Protein AF-F0GJA0-F1 (afdb_monomer_lite)

Secondary structure (DSSP, 8-state):
---------PPPP---------SSHHHHHHHHHHHHHHHHHTT-TTHHHHHHHHHHHHHHHHHHHHTTT-HHHHHHHHT-

pLDDT: mean 82.0, std 16.83, range [48.03, 97.31]

Radius of gyration: 23.46 Å; chains: 1; bounding box: 71×36×44 Å

Foldseek 3Di:
DDDDDDDPDDDPDDPPDDDDDPCPDVVVVVVVVVQLVVCVVVVPPCSPVVVVVVVVVVLLVVLCVVVVNPNVSSCVVVVD

Sequence (80 aa):
QPAVDAAPAGLPAAVAAPNGAPAGYPLWESGLRTEVARLLRENSADVMDELARRFEAAVIREALDFTRGRKVEAAERLGI

Structure (mmCIF, N/CA/C/O backbone):
data_AF-F0GJA0-F1
#
_entry.id   AF-F0GJA0-F1
#
loop_
_atom_site.group_PDB
_atom_site.id
_atom_site.type_symbol
_atom_site.label_atom_id
_atom_site.label_alt_id
_atom_site.label_comp_id
_atom_site.label_asym_id
_atom_site.label_entity_id
_atom_site.label_seq_id
_atom_site.pdbx_PDB_ins_code
_atom_site.Cartn_x
_atom_site.Cartn_y
_atom_site.Cartn_z
_atom_site.occupancy
_atom_site.B_iso_or_equiv
_atom_site.auth_seq_id
_atom_site.auth_comp_id
_atom_site.auth_asym_id
_atom_site.auth_atom_id
_atom_site.pdbx_PDB_model_num
ATOM 1 N N . GLN A 1 1 ? 58.935 -5.743 -33.261 1.00 53.12 1 GLN A N 1
ATOM 2 C CA . GLN A 1 1 ? 57.676 -5.107 -32.800 1.00 53.12 1 GLN A CA 1
ATOM 3 C C . GLN A 1 1 ? 57.971 -4.362 -31.496 1.00 53.12 1 GLN A C 1
ATOM 5 O O . GLN A 1 1 ? 58.905 -4.817 -30.842 1.00 53.12 1 GLN A O 1
ATOM 10 N N . PRO A 1 2 ? 57.267 -3.277 -31.103 1.00 54.38 2 PRO A N 1
ATOM 11 C CA . PRO A 1 2 ? 55.890 -2.940 -31.489 1.00 54.38 2 PRO A CA 1
ATOM 12 C C . PRO A 1 2 ? 55.624 -1.451 -31.821 1.00 54.38 2 PRO A C 1
ATOM 14 O O . PRO A 1 2 ? 56.235 -0.544 -31.271 1.00 54.38 2 PRO A O 1
ATOM 17 N N . ALA A 1 3 ? 54.624 -1.208 -32.662 1.00 48.03 3 ALA A N 1
ATOM 18 C CA . ALA A 1 3 ? 53.786 -0.018 -32.568 1.00 48.03 3 ALA A CA 1
ATOM 19 C C . ALA A 1 3 ? 52.353 -0.548 -32.593 1.00 48.03 3 ALA A C 1
ATOM 21 O O . ALA A 1 3 ? 51.920 -1.125 -33.589 1.00 48.03 3 ALA A O 1
ATOM 22 N N . VAL A 1 4 ? 51.692 -0.499 -3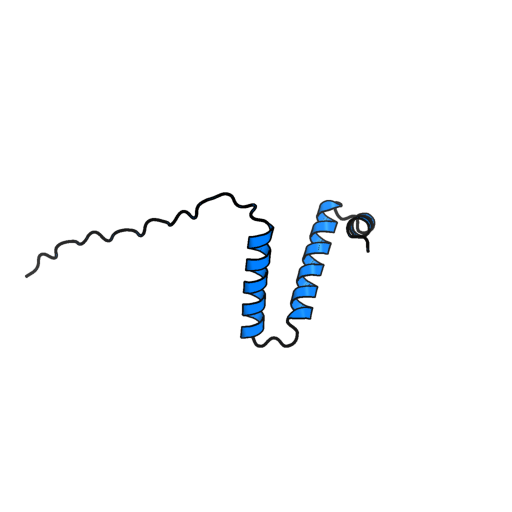1.439 1.00 56.78 4 VAL A N 1
ATOM 23 C CA . VAL A 1 4 ? 50.291 -0.886 -31.297 1.00 56.78 4 VAL A CA 1
ATOM 24 C C . VAL A 1 4 ? 49.445 0.286 -31.775 1.00 56.78 4 VAL A C 1
ATOM 26 O O . VAL A 1 4 ? 49.501 1.375 -31.210 1.00 56.78 4 VAL A O 1
ATOM 29 N N . ASP A 1 5 ? 48.732 0.057 -32.871 1.00 50.75 5 ASP A N 1
ATOM 30 C CA . ASP A 1 5 ? 47.747 0.973 -33.428 1.00 50.75 5 ASP A CA 1
ATOM 31 C C . ASP A 1 5 ? 46.567 1.093 -32.450 1.00 50.75 5 ASP A C 1
ATOM 33 O O . ASP A 1 5 ? 46.043 0.093 -31.947 1.00 50.75 5 ASP A O 1
ATOM 37 N N . ALA A 1 6 ? 46.219 2.330 -32.102 1.00 56.72 6 ALA A N 1
ATOM 38 C CA . ALA A 1 6 ? 45.216 2.653 -31.102 1.00 56.72 6 ALA A CA 1
ATOM 39 C C . ALA A 1 6 ? 43.809 2.559 -31.709 1.00 56.72 6 ALA A C 1
ATOM 41 O O . ALA A 1 6 ? 43.406 3.397 -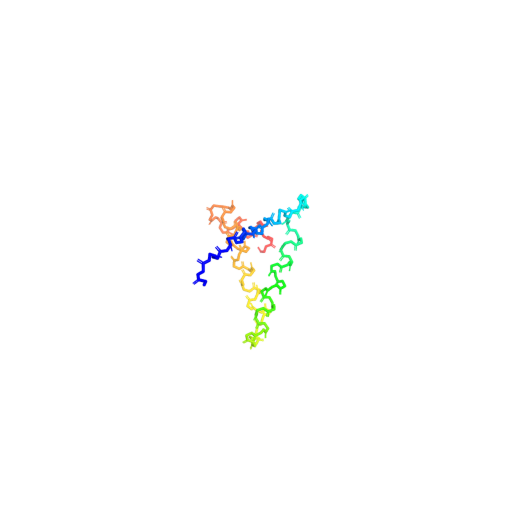32.513 1.00 56.72 6 ALA A O 1
ATOM 42 N N . ALA A 1 7 ? 43.033 1.566 -31.276 1.00 61.47 7 ALA A N 1
ATOM 43 C CA . ALA A 1 7 ? 41.617 1.470 -31.606 1.00 61.47 7 ALA A CA 1
ATOM 44 C C . ALA A 1 7 ? 40.810 2.567 -30.879 1.00 61.47 7 ALA A C 1
ATOM 46 O O . ALA A 1 7 ? 40.923 2.687 -29.654 1.00 61.47 7 ALA A O 1
ATOM 47 N N . PRO A 1 8 ? 39.942 3.336 -31.564 1.00 55.53 8 PRO A N 1
ATOM 48 C CA . PRO A 1 8 ? 38.979 4.182 -30.880 1.00 55.53 8 PRO A CA 1
ATOM 49 C C . PRO A 1 8 ? 37.855 3.300 -30.324 1.00 55.53 8 PRO A C 1
ATOM 51 O O . PRO A 1 8 ? 37.031 2.759 -31.061 1.00 55.53 8 PRO A O 1
ATOM 54 N N . ALA A 1 9 ? 37.828 3.147 -29.001 1.00 57.25 9 ALA A N 1
ATOM 55 C CA . ALA A 1 9 ? 36.693 2.577 -28.293 1.00 57.25 9 ALA A CA 1
ATOM 56 C C . ALA A 1 9 ? 35.481 3.506 -28.475 1.00 57.25 9 ALA A C 1
ATOM 58 O O . ALA A 1 9 ? 35.412 4.588 -27.891 1.00 57.25 9 ALA A O 1
ATOM 59 N N . GLY A 1 10 ? 34.542 3.091 -29.326 1.00 53.34 10 GLY A N 1
ATOM 60 C CA . GLY A 1 10 ? 33.247 3.738 -29.474 1.00 53.34 10 GLY A CA 1
ATOM 61 C C . GLY A 1 10 ? 32.480 3.686 -28.156 1.00 53.34 10 GLY A C 1
ATOM 62 O O . GLY A 1 10 ? 32.211 2.611 -27.621 1.00 53.34 10 GLY A O 1
ATOM 63 N N . LEU A 1 11 ? 32.132 4.856 -27.628 1.00 64.44 11 LEU A N 1
ATOM 64 C CA . LEU A 1 11 ? 31.187 4.984 -26.524 1.00 64.44 11 LEU A CA 1
ATOM 65 C C . LEU A 1 11 ? 29.810 4.489 -27.001 1.00 64.44 11 LEU A C 1
ATOM 67 O O . LEU A 1 11 ? 29.375 4.902 -28.081 1.00 64.44 11 LEU A O 1
ATOM 71 N N . PRO A 1 12 ? 29.093 3.645 -26.238 1.00 56.66 12 PRO A N 1
ATOM 72 C CA . PRO A 1 12 ? 27.721 3.317 -26.581 1.00 56.66 12 PRO A CA 1
ATOM 73 C C . PRO A 1 12 ? 26.874 4.585 -26.446 1.00 56.66 12 PRO A C 1
ATOM 75 O O . PRO A 1 12 ? 26.797 5.193 -25.377 1.00 56.66 12 PRO A O 1
ATOM 78 N N . ALA A 1 13 ? 26.256 4.991 -27.555 1.00 59.38 13 ALA A N 1
ATOM 79 C CA . ALA A 1 13 ? 25.259 6.045 -27.577 1.00 59.38 13 ALA A CA 1
ATOM 80 C C . ALA A 1 13 ? 24.163 5.708 -26.557 1.00 59.38 13 ALA A C 1
ATOM 82 O O . ALA A 1 13 ? 23.543 4.645 -26.625 1.00 59.38 13 ALA A O 1
ATOM 83 N N . ALA A 1 14 ? 23.953 6.609 -25.597 1.00 60.50 14 ALA A N 1
ATOM 84 C CA . ALA A 1 14 ? 22.849 6.521 -24.659 1.00 60.50 14 ALA A CA 1
ATOM 85 C C . ALA A 1 14 ? 21.546 6.423 -25.459 1.00 60.50 14 ALA A C 1
ATOM 87 O O . ALA A 1 14 ? 21.186 7.341 -26.199 1.00 60.50 14 ALA A O 1
ATOM 88 N N . VAL A 1 15 ? 20.861 5.287 -25.334 1.00 59.88 15 VAL A N 1
ATOM 89 C CA . VAL A 1 15 ? 19.546 5.081 -25.931 1.00 59.88 15 VAL A CA 1
ATOM 90 C C . VAL A 1 15 ? 18.577 5.975 -25.166 1.00 59.88 15 VAL A C 1
ATOM 92 O O . VAL A 1 15 ? 18.069 5.610 -24.108 1.00 59.88 15 VAL A O 1
ATOM 95 N N . ALA A 1 16 ? 18.370 7.187 -25.672 1.00 60.59 16 ALA A N 1
ATOM 96 C CA . ALA A 1 16 ? 17.288 8.049 -25.237 1.00 60.59 16 ALA A CA 1
ATOM 97 C C . ALA A 1 16 ? 15.971 7.355 -25.608 1.00 60.59 16 ALA A C 1
ATOM 99 O O . ALA A 1 16 ? 15.589 7.306 -26.778 1.00 60.59 16 ALA A O 1
ATOM 100 N N . ALA A 1 17 ? 15.307 6.756 -24.619 1.00 62.69 17 ALA A N 1
ATOM 101 C CA . ALA A 1 17 ? 13.974 6.202 -24.803 1.00 62.69 17 ALA A CA 1
ATOM 102 C C . ALA A 1 17 ? 13.008 7.343 -25.179 1.00 62.69 17 ALA A C 1
ATOM 104 O O . ALA A 1 17 ? 12.976 8.360 -24.476 1.00 62.69 17 ALA A O 1
ATOM 105 N N . PRO A 1 18 ? 12.237 7.221 -26.274 1.00 64.81 18 PRO A N 1
ATOM 106 C CA . PRO A 1 18 ? 11.366 8.291 -26.712 1.00 64.81 18 PRO A CA 1
ATOM 107 C C . PRO A 1 18 ? 10.037 8.271 -25.948 1.00 64.81 18 PRO A C 1
ATOM 109 O O . PRO A 1 18 ? 9.447 7.222 -25.709 1.00 64.81 18 PRO A O 1
ATOM 112 N N . ASN A 1 19 ? 9.542 9.483 -25.704 1.00 54.72 19 ASN A N 1
ATOM 113 C CA . ASN A 1 19 ? 8.131 9.867 -25.670 1.00 54.72 19 ASN A CA 1
ATOM 114 C C . ASN A 1 19 ? 7.256 9.361 -24.511 1.00 54.72 19 ASN A C 1
ATOM 116 O O . ASN A 1 19 ? 6.722 8.259 -24.524 1.00 54.72 19 ASN A O 1
ATOM 120 N N . GLY A 1 20 ? 6.947 10.281 -23.592 1.00 59.06 20 GLY A N 1
ATOM 121 C CA . GLY A 1 20 ? 5.659 10.996 -23.628 1.00 59.06 20 GLY A CA 1
ATOM 122 C C . GLY A 1 20 ? 4.350 10.201 -23.515 1.00 59.06 20 GLY A C 1
ATOM 123 O O . GLY A 1 20 ? 3.293 10.785 -23.729 1.00 59.06 20 GLY A O 1
ATOM 124 N N . ALA A 1 21 ? 4.373 8.911 -23.187 1.00 57.97 21 ALA A N 1
ATOM 125 C CA . ALA A 1 21 ? 3.183 8.212 -22.711 1.00 57.97 21 ALA A CA 1
ATOM 126 C C . ALA A 1 21 ? 2.846 8.713 -21.294 1.00 57.97 21 ALA A C 1
ATOM 128 O O . ALA A 1 21 ? 3.776 9.018 -20.541 1.00 57.97 21 ALA A O 1
ATOM 129 N N . PRO A 1 22 ? 1.560 8.798 -20.890 1.00 57.31 22 PRO A N 1
ATOM 130 C CA . PRO A 1 22 ? 1.213 9.083 -19.504 1.00 57.31 22 PRO A CA 1
ATOM 131 C C . PRO A 1 22 ? 1.885 8.031 -18.624 1.00 57.31 22 PRO A C 1
ATOM 133 O O . PRO A 1 22 ? 1.492 6.866 -18.575 1.00 57.31 22 PRO A O 1
ATOM 136 N N . ALA A 1 23 ? 2.944 8.467 -17.953 1.00 58.56 23 ALA A N 1
ATOM 137 C CA . ALA A 1 23 ? 3.895 7.644 -17.231 1.00 58.56 23 ALA A CA 1
ATOM 138 C C . ALA A 1 23 ? 3.322 7.054 -15.924 1.00 58.56 23 ALA A C 1
ATOM 140 O O . ALA A 1 23 ? 4.067 6.656 -15.039 1.00 58.56 23 ALA A O 1
ATOM 141 N N . GLY A 1 24 ? 1.998 7.040 -15.762 1.00 61.16 24 GLY A N 1
ATOM 142 C CA . GLY A 1 24 ? 1.346 6.651 -14.516 1.00 61.16 24 GLY A CA 1
ATOM 143 C C . GLY A 1 24 ? 1.064 5.156 -14.457 1.00 61.16 24 GLY A C 1
ATOM 144 O O . GLY A 1 24 ? 1.644 4.432 -13.655 1.00 61.16 24 GLY A O 1
ATOM 145 N N . TYR A 1 25 ? 0.178 4.680 -15.331 1.00 59.91 25 TYR A N 1
ATOM 146 C CA . TYR A 1 25 ? -0.373 3.326 -15.224 1.00 59.91 25 TYR A CA 1
ATOM 147 C C . TYR A 1 25 ? 0.580 2.218 -15.710 1.00 59.91 25 TYR A C 1
ATOM 149 O O . TYR A 1 25 ? 0.820 1.270 -14.960 1.00 59.91 25 TYR A O 1
ATOM 157 N N . PRO A 1 26 ? 1.210 2.337 -16.901 1.00 72.75 26 PRO A N 1
ATOM 158 C CA . PRO A 1 26 ? 2.112 1.296 -17.403 1.00 72.75 26 PRO A CA 1
ATOM 159 C C . PRO A 1 26 ? 3.356 1.112 -16.521 1.00 72.75 26 PRO A C 1
ATOM 161 O O . PRO A 1 26 ? 3.877 0.004 -16.394 1.00 72.75 26 PRO A O 1
ATOM 164 N N . LEU A 1 27 ? 3.825 2.198 -15.898 1.00 84.25 27 LEU A N 1
ATOM 165 C CA . LEU A 1 27 ? 4.991 2.198 -15.013 1.00 84.25 27 LEU A CA 1
ATOM 166 C C . LEU A 1 27 ? 4.667 1.630 -13.631 1.00 84.25 27 LEU A C 1
ATOM 168 O O . LEU A 1 27 ? 5.464 0.847 -13.115 1.00 84.25 27 LEU A O 1
ATOM 172 N N . TRP A 1 28 ? 3.496 1.949 -13.068 1.00 87.00 28 TRP A N 1
ATOM 173 C CA . TRP A 1 28 ? 3.048 1.353 -11.809 1.00 87.00 28 TRP A CA 1
ATOM 174 C C . TRP A 1 28 ? 2.923 -0.168 -11.921 1.00 87.00 28 TRP A C 1
ATOM 176 O O . TRP A 1 28 ? 3.538 -0.896 -11.140 1.00 87.00 28 TRP A O 1
ATOM 186 N N . GLU A 1 29 ? 2.214 -0.664 -12.939 1.00 89.69 29 GLU A N 1
ATOM 187 C CA . GLU A 1 29 ? 2.070 -2.107 -13.129 1.00 89.69 29 GLU A CA 1
ATOM 188 C C . GLU A 1 29 ? 3.416 -2.798 -13.388 1.00 89.69 29 GLU A C 1
ATOM 190 O O . GLU A 1 29 ? 3.654 -3.906 -12.908 1.00 89.69 29 GLU A O 1
ATOM 195 N N . SER A 1 30 ? 4.319 -2.160 -14.142 1.00 90.75 30 SER A N 1
ATOM 196 C CA . SER A 1 30 ? 5.655 -2.709 -14.392 1.00 90.75 30 SER A CA 1
ATOM 197 C C . SER A 1 30 ? 6.490 -2.799 -13.111 1.00 90.75 30 SER A C 1
ATOM 199 O O . SER A 1 30 ? 7.182 -3.800 -12.894 1.00 90.75 30 SER A O 1
ATOM 201 N N . GLY A 1 31 ? 6.412 -1.783 -12.248 1.00 91.25 31 GLY A N 1
ATOM 202 C CA . GLY A 1 31 ? 7.049 -1.793 -10.932 1.00 91.25 31 GLY A CA 1
ATOM 203 C C . GLY A 1 31 ? 6.489 -2.902 -10.043 1.00 91.25 31 GLY A C 1
ATOM 204 O O . GLY A 1 31 ? 7.254 -3.689 -9.487 1.00 91.25 31 GLY A O 1
ATOM 205 N N . LEU A 1 32 ? 5.161 -3.041 -9.999 1.00 93.12 32 LEU A N 1
ATOM 206 C CA . LEU A 1 32 ? 4.491 -4.093 -9.235 1.00 93.12 32 LEU A CA 1
ATOM 207 C C . LEU A 1 32 ? 4.895 -5.494 -9.713 1.00 93.12 32 LEU A C 1
ATOM 209 O O . LEU A 1 32 ? 5.264 -6.335 -8.898 1.00 93.12 32 LEU A O 1
ATOM 213 N N . ARG A 1 33 ? 4.900 -5.745 -11.031 1.00 94.38 33 ARG A N 1
ATOM 214 C CA . ARG A 1 33 ? 5.335 -7.035 -11.598 1.00 94.38 33 ARG A CA 1
ATOM 215 C C . ARG A 1 33 ? 6.781 -7.370 -11.233 1.00 94.38 33 ARG A C 1
ATOM 217 O O . ARG A 1 33 ? 7.083 -8.524 -10.938 1.00 94.38 33 ARG A O 1
ATOM 224 N N . THR A 1 34 ? 7.662 -6.371 -11.230 1.00 94.38 34 THR A N 1
ATOM 225 C CA . THR A 1 34 ? 9.068 -6.544 -10.832 1.00 94.38 34 THR A CA 1
ATOM 226 C C . THR A 1 34 ? 9.179 -6.957 -9.364 1.00 94.38 34 THR A C 1
ATOM 228 O O . THR A 1 34 ? 9.927 -7.881 -9.038 1.00 94.38 34 THR A O 1
ATOM 231 N N . GLU A 1 35 ? 8.397 -6.324 -8.491 1.00 93.56 35 GLU A N 1
ATOM 232 C CA . GLU A 1 35 ? 8.396 -6.618 -7.058 1.00 93.56 35 GLU A CA 1
ATOM 233 C C . GLU A 1 35 ? 7.800 -7.999 -6.749 1.00 93.56 35 GLU A C 1
ATOM 235 O O . GLU A 1 35 ? 8.385 -8.771 -5.989 1.00 93.56 35 GLU A O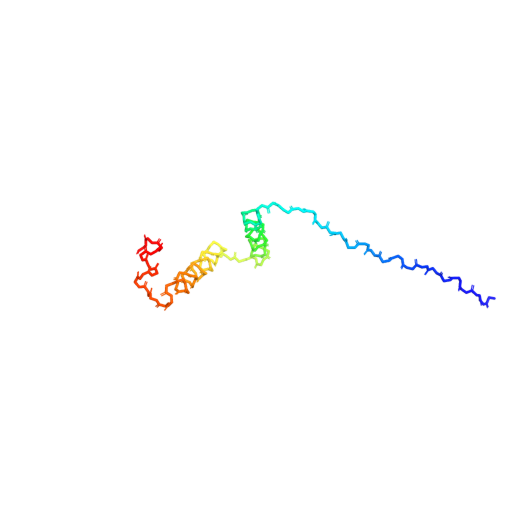 1
ATOM 240 N N . VAL A 1 36 ? 6.703 -8.368 -7.415 1.00 95.25 36 VAL A N 1
ATOM 241 C CA . VAL A 1 36 ? 6.123 -9.719 -7.342 1.00 95.25 36 VAL A CA 1
ATOM 242 C C . VAL A 1 36 ? 7.152 -10.768 -7.773 1.00 95.25 36 VAL A C 1
ATOM 244 O O . VAL A 1 36 ? 7.376 -11.747 -7.066 1.00 95.25 36 VAL A O 1
ATOM 247 N N . ALA A 1 37 ? 7.841 -10.552 -8.898 1.00 95.31 37 ALA A N 1
ATOM 248 C CA . ALA A 1 37 ? 8.871 -11.471 -9.381 1.00 95.31 37 ALA A CA 1
ATOM 249 C C . ALA A 1 37 ? 10.068 -11.587 -8.420 1.00 95.31 37 ALA A C 1
ATOM 251 O O . ALA A 1 37 ? 10.728 -12.627 -8.370 1.00 95.31 37 ALA A O 1
ATOM 252 N N . ARG A 1 38 ? 10.388 -10.533 -7.662 1.00 94.75 38 ARG A N 1
ATOM 253 C CA . ARG A 1 38 ? 11.406 -10.574 -6.604 1.00 94.75 38 ARG A CA 1
ATOM 254 C C . ARG A 1 38 ? 10.942 -11.445 -5.432 1.00 94.75 38 ARG A C 1
ATOM 256 O O . ARG A 1 38 ? 11.646 -12.387 -5.083 1.00 94.75 38 ARG A O 1
ATOM 263 N N . LEU A 1 39 ? 9.747 -11.191 -4.899 1.00 94.06 39 LEU A N 1
ATOM 264 C CA . LEU A 1 39 ? 9.192 -11.923 -3.752 1.00 94.06 39 LEU A CA 1
ATOM 265 C C . LEU A 1 39 ? 8.980 -13.416 -4.044 1.00 94.06 39 LEU A C 1
ATOM 267 O O . LEU A 1 39 ? 9.272 -14.259 -3.196 1.00 94.06 39 LEU A O 1
ATOM 271 N N . LEU A 1 40 ? 8.541 -13.753 -5.261 1.00 94.44 40 LEU A N 1
ATOM 272 C CA . LEU A 1 40 ? 8.407 -15.144 -5.701 1.00 94.44 40 LEU A CA 1
ATOM 273 C C . L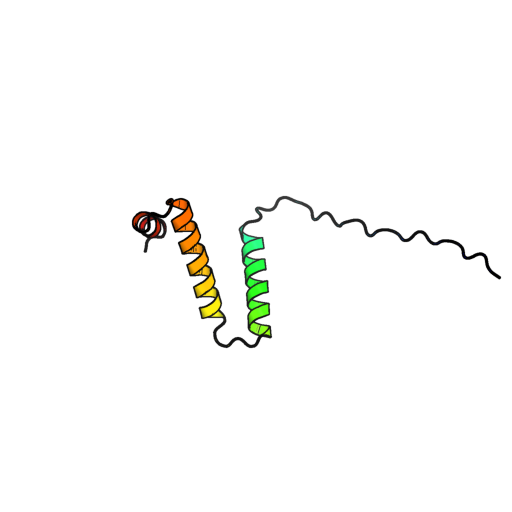EU A 1 40 ? 9.764 -15.857 -5.787 1.00 94.44 40 LEU A C 1
ATOM 275 O O . LEU A 1 40 ? 9.878 -17.005 -5.368 1.00 94.44 40 LEU A O 1
ATOM 279 N N . ARG A 1 41 ? 10.811 -15.184 -6.290 1.00 95.00 41 ARG A N 1
ATOM 280 C CA . ARG A 1 41 ? 12.175 -15.749 -6.333 1.00 95.00 41 ARG A CA 1
ATOM 281 C C . ARG A 1 41 ? 12.771 -15.962 -4.945 1.00 95.00 41 ARG A C 1
ATOM 283 O O . ARG A 1 41 ? 13.557 -16.883 -4.763 1.00 95.00 41 ARG A O 1
ATOM 290 N N . GLU A 1 42 ? 12.387 -15.133 -3.981 1.00 94.44 42 GLU A N 1
ATOM 291 C CA . GLU A 1 42 ? 12.774 -15.266 -2.571 1.00 94.44 42 GLU A CA 1
ATOM 292 C C . GLU A 1 42 ? 11.980 -16.355 -1.830 1.00 94.44 42 GLU A C 1
ATOM 294 O O . GLU A 1 42 ? 12.217 -16.579 -0.646 1.00 94.44 42 GLU A O 1
ATOM 299 N N . ASN A 1 43 ? 11.066 -17.051 -2.520 1.00 88.94 43 ASN A N 1
ATOM 300 C CA . ASN A 1 43 ? 10.190 -18.078 -1.958 1.00 88.94 43 ASN A CA 1
ATOM 301 C C . ASN A 1 43 ? 9.408 -17.572 -0.731 1.00 88.94 43 ASN A C 1
ATOM 303 O O . ASN A 1 43 ? 9.219 -18.293 0.252 1.00 88.94 43 ASN A O 1
ATOM 307 N N . SER A 1 44 ? 8.980 -16.306 -0.781 1.00 84.94 44 SER A N 1
ATOM 308 C CA . SER A 1 44 ? 8.147 -15.707 0.258 1.00 84.94 44 SER A CA 1
ATOM 309 C C . SER A 1 44 ? 6.781 -16.399 0.285 1.00 84.94 44 SER A C 1
ATOM 311 O O . SER A 1 44 ? 6.137 -16.538 -0.753 1.00 84.94 44 SER A O 1
ATOM 313 N N . ALA A 1 45 ? 6.348 -16.850 1.465 1.00 82.00 45 ALA A N 1
ATOM 314 C CA . ALA A 1 45 ? 5.089 -17.579 1.625 1.00 82.00 45 ALA A CA 1
ATOM 315 C C . ALA A 1 45 ? 3.853 -16.673 1.471 1.00 82.00 45 ALA A C 1
ATOM 317 O O . ALA A 1 45 ? 2.836 -17.109 0.938 1.00 82.00 45 ALA A O 1
ATOM 318 N N . ASP A 1 46 ? 3.973 -15.396 1.849 1.00 91.25 46 ASP A N 1
ATOM 319 C CA . ASP A 1 46 ? 2.840 -14.476 2.005 1.00 91.25 46 ASP A CA 1
ATOM 320 C C . ASP A 1 46 ? 2.981 -13.241 1.098 1.00 91.25 46 ASP A C 1
ATOM 322 O O . ASP A 1 46 ? 2.821 -12.097 1.527 1.00 91.25 46 ASP A O 1
ATOM 326 N N . VAL A 1 47 ? 3.317 -13.460 -0.181 1.00 92.38 47 VAL A N 1
ATOM 327 C CA . VAL A 1 47 ? 3.556 -12.389 -1.177 1.00 92.38 47 VAL A CA 1
ATOM 328 C C . VAL A 1 47 ? 2.403 -11.384 -1.231 1.00 92.38 47 VAL A C 1
ATOM 330 O O . VAL A 1 47 ? 2.633 -10.176 -1.298 1.00 92.38 47 VAL A O 1
ATOM 333 N N . MET A 1 48 ? 1.165 -11.883 -1.202 1.00 93.88 48 MET A N 1
ATOM 334 C CA . MET A 1 48 ? -0.037 -11.053 -1.279 1.00 93.88 48 MET A CA 1
ATOM 335 C C . MET A 1 48 ? -0.196 -10.168 -0.045 1.00 93.88 48 MET A C 1
ATOM 337 O O . MET A 1 48 ? -0.398 -8.965 -0.195 1.00 93.88 48 MET A O 1
ATOM 341 N N . ASP A 1 49 ? -0.037 -10.730 1.153 1.00 93.75 49 ASP A N 1
ATOM 342 C CA . ASP A 1 49 ? -0.154 -9.972 2.401 1.00 93.75 49 ASP A CA 1
ATOM 343 C C . ASP A 1 49 ? 0.963 -8.936 2.527 1.00 93.75 49 ASP A C 1
ATOM 345 O O . ASP A 1 49 ? 0.736 -7.813 2.974 1.00 93.75 49 ASP A O 1
ATOM 349 N N . GLU A 1 50 ? 2.179 -9.280 2.102 1.00 92.00 50 GLU A N 1
ATOM 350 C CA . GLU A 1 50 ? 3.310 -8.358 2.121 1.00 92.00 50 GLU A CA 1
ATOM 351 C C . GLU A 1 50 ? 3.096 -7.166 1.180 1.00 92.00 50 GLU A C 1
ATOM 353 O O . GLU A 1 50 ? 3.359 -6.019 1.551 1.00 92.00 50 GLU A O 1
ATOM 358 N N . LEU A 1 51 ? 2.577 -7.411 -0.025 1.00 94.19 51 LEU A N 1
ATOM 359 C CA . LEU A 1 51 ? 2.240 -6.344 -0.965 1.00 94.19 51 LEU A CA 1
ATOM 360 C C . LEU A 1 51 ? 1.053 -5.506 -0.482 1.00 94.19 51 LEU A C 1
ATOM 362 O O . LEU A 1 51 ? 1.118 -4.281 -0.587 1.00 94.19 51 LEU A O 1
ATOM 366 N N . ALA A 1 52 ? 0.017 -6.132 0.083 1.00 93.81 52 ALA A N 1
ATOM 367 C CA . ALA A 1 52 ? -1.133 -5.435 0.651 1.00 93.81 52 ALA A CA 1
ATOM 368 C C . ALA A 1 52 ? -0.703 -4.497 1.787 1.00 93.81 52 ALA A C 1
ATOM 370 O O . ALA A 1 52 ? -0.994 -3.304 1.732 1.00 93.81 52 ALA A O 1
ATOM 371 N N . ARG A 1 53 ? 0.109 -4.983 2.739 1.00 94.31 53 ARG A N 1
ATOM 372 C CA . ARG A 1 53 ? 0.653 -4.161 3.836 1.00 94.31 53 ARG A CA 1
ATOM 373 C C . ARG A 1 53 ? 1.432 -2.949 3.329 1.00 94.31 53 ARG A C 1
ATOM 375 O O . ARG A 1 53 ? 1.290 -1.848 3.859 1.00 94.31 53 ARG A O 1
ATOM 382 N N . ARG A 1 54 ? 2.271 -3.131 2.305 1.00 92.38 54 ARG A N 1
ATOM 383 C CA . ARG A 1 54 ? 3.069 -2.036 1.724 1.00 92.38 54 ARG A CA 1
ATOM 384 C C . ARG A 1 54 ? 2.205 -1.025 0.985 1.00 92.38 54 ARG A C 1
ATOM 386 O O . ARG A 1 54 ? 2.431 0.175 1.123 1.00 92.38 54 ARG A O 1
ATOM 393 N N . PHE A 1 55 ? 1.232 -1.506 0.219 1.00 94.62 55 PHE A N 1
ATOM 394 C CA . PHE A 1 55 ? 0.264 -0.662 -0.466 1.00 94.62 55 PHE A CA 1
ATOM 395 C C . PHE A 1 55 ? -0.547 0.167 0.536 1.00 94.62 55 PHE A C 1
ATOM 397 O O . PHE A 1 55 ? -0.577 1.390 0.424 1.00 94.62 55 PHE A O 1
ATOM 404 N N . GLU A 1 56 ? -1.122 -0.469 1.558 1.00 96.06 56 GLU A N 1
ATOM 405 C CA . GLU A 1 56 ? -1.885 0.200 2.616 1.00 96.06 56 GLU A CA 1
ATOM 406 C C . GLU A 1 56 ? -1.050 1.263 3.331 1.00 96.06 56 GLU A C 1
ATOM 408 O O . GLU A 1 56 ? -1.490 2.403 3.486 1.00 96.06 56 GLU A O 1
ATOM 413 N N . ALA A 1 57 ? 0.186 0.928 3.712 1.00 95.44 57 ALA A N 1
ATOM 414 C CA . ALA A 1 57 ? 1.090 1.871 4.359 1.00 95.44 57 ALA A CA 1
ATOM 415 C C . ALA A 1 57 ? 1.384 3.097 3.477 1.00 95.44 57 ALA A C 1
ATOM 417 O O . ALA A 1 57 ? 1.431 4.217 3.990 1.00 95.44 57 ALA A O 1
ATOM 418 N N . ALA A 1 58 ? 1.570 2.901 2.167 1.00 94.44 58 ALA A N 1
ATOM 419 C CA . ALA A 1 58 ? 1.789 3.990 1.220 1.00 94.44 58 ALA A CA 1
ATOM 420 C C . ALA A 1 58 ? 0.538 4.869 1.062 1.00 94.44 58 ALA A C 1
ATOM 422 O O . ALA A 1 58 ? 0.642 6.091 1.144 1.00 94.44 58 ALA A O 1
ATOM 423 N N . VAL A 1 59 ? -0.643 4.260 0.912 1.00 96.06 59 VAL A N 1
ATOM 424 C CA . VAL A 1 59 ? -1.924 4.970 0.765 1.00 96.06 59 VAL A CA 1
ATOM 425 C C . VAL A 1 59 ? -2.245 5.805 2.001 1.00 96.06 59 VAL A C 1
ATOM 427 O O . VAL A 1 59 ? -2.568 6.985 1.883 1.00 96.06 59 VAL A O 1
ATOM 430 N N . ILE A 1 60 ? -2.120 5.222 3.196 1.00 95.00 60 ILE A N 1
ATOM 431 C CA . ILE A 1 60 ? -2.385 5.930 4.453 1.00 95.00 60 ILE A CA 1
ATOM 432 C C . ILE A 1 60 ? -1.398 7.084 4.632 1.00 95.00 60 ILE A C 1
ATOM 434 O O . ILE A 1 60 ? -1.798 8.169 5.051 1.00 95.00 60 ILE A O 1
ATOM 438 N N . ARG A 1 61 ? -0.115 6.872 4.316 1.00 96.50 61 ARG A N 1
ATOM 439 C CA . ARG A 1 61 ? 0.903 7.921 4.428 1.00 96.50 61 ARG A CA 1
ATOM 440 C C . ARG A 1 61 ? 0.590 9.099 3.509 1.00 96.50 61 ARG A C 1
ATOM 442 O O . ARG A 1 61 ? 0.538 10.223 3.992 1.00 96.50 61 ARG A O 1
ATOM 449 N N . GLU A 1 62 ? 0.299 8.833 2.240 1.00 97.19 62 GLU A N 1
ATOM 450 C CA . GLU A 1 62 ? -0.041 9.882 1.275 1.00 97.19 62 GLU A CA 1
ATOM 451 C C . GLU A 1 62 ? -1.323 10.627 1.678 1.00 97.19 62 GLU A C 1
ATOM 453 O O . GLU A 1 62 ? -1.390 11.853 1.610 1.00 97.19 62 GLU A O 1
ATOM 458 N N . ALA A 1 63 ? -2.334 9.906 2.176 1.00 96.69 63 ALA A N 1
ATOM 459 C CA . ALA A 1 63 ? -3.566 10.519 2.664 1.00 96.69 63 ALA A CA 1
ATOM 460 C C . ALA A 1 63 ? -3.314 11.439 3.867 1.00 96.69 63 ALA A C 1
ATOM 462 O O . ALA A 1 63 ? -3.874 12.533 3.939 1.00 96.69 63 ALA A O 1
ATOM 463 N N . LEU A 1 64 ? -2.453 11.030 4.801 1.00 97.31 64 LEU A N 1
ATOM 464 C CA . LEU A 1 64 ? -2.059 11.872 5.928 1.00 97.31 64 LEU A CA 1
ATOM 465 C C . LEU A 1 64 ? -1.274 13.100 5.467 1.00 97.31 64 LEU A C 1
ATOM 467 O O . LEU A 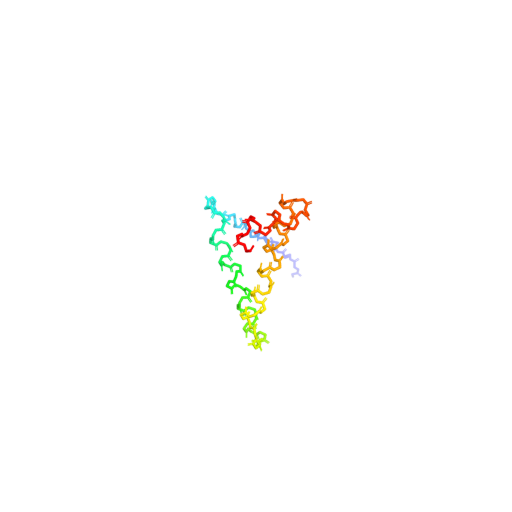1 64 ? -1.538 14.195 5.960 1.00 97.31 64 LEU A O 1
ATOM 471 N N . ASP A 1 65 ? -0.350 12.949 4.524 1.00 96.94 65 ASP A N 1
ATOM 472 C CA . ASP A 1 65 ? 0.425 14.069 3.989 1.00 96.94 65 ASP A CA 1
ATOM 473 C C . ASP A 1 65 ? -0.494 15.082 3.288 1.00 96.94 65 ASP A C 1
ATOM 475 O O . ASP A 1 65 ? -0.428 16.287 3.560 1.00 96.94 65 ASP A O 1
ATOM 479 N N . PHE A 1 66 ? -1.454 14.595 2.496 1.00 96.12 66 PHE A N 1
ATOM 480 C CA . PHE A 1 66 ? -2.463 15.419 1.833 1.00 96.12 66 PHE A CA 1
ATOM 481 C C . PHE A 1 66 ? -3.324 16.213 2.829 1.00 96.12 66 PHE A C 1
ATOM 483 O O . PHE A 1 66 ? -3.606 17.399 2.623 1.00 96.12 66 PHE A O 1
ATOM 490 N N . THR A 1 67 ? -3.711 15.601 3.952 1.00 96.50 67 THR A N 1
ATOM 491 C CA . THR A 1 67 ? -4.518 16.263 4.990 1.00 96.50 67 THR A CA 1
ATOM 492 C C . THR A 1 67 ? -3.688 16.977 6.051 1.00 96.50 67 THR A C 1
ATOM 494 O O . THR A 1 67 ? -4.241 17.487 7.029 1.00 96.50 67 THR A O 1
ATOM 497 N N . ARG A 1 68 ? -2.365 17.083 5.872 1.00 95.12 68 ARG A N 1
ATOM 498 C CA . ARG A 1 68 ? -1.437 17.693 6.842 1.00 95.12 68 ARG A CA 1
ATOM 499 C C . ARG A 1 68 ? -1.531 17.043 8.232 1.00 95.12 68 ARG A C 1
ATOM 501 O O . ARG A 1 68 ? -1.572 17.733 9.250 1.00 95.12 68 ARG A O 1
ATOM 508 N N . GLY A 1 69 ? -1.628 15.717 8.268 1.00 91.81 69 GLY A N 1
ATOM 509 C CA . GLY A 1 69 ? -1.666 14.891 9.476 1.00 91.81 69 GLY A CA 1
ATOM 510 C C . GLY A 1 69 ? -3.048 14.733 10.116 1.00 91.81 69 GLY A C 1
ATOM 511 O O . GLY A 1 69 ? -3.162 14.117 11.180 1.00 91.81 69 GLY A O 1
ATOM 512 N N . ARG A 1 70 ? -4.119 15.257 9.504 1.00 96.44 70 ARG A N 1
ATOM 513 C CA . ARG A 1 70 ? -5.485 15.109 10.029 1.00 96.44 70 ARG A CA 1
ATOM 514 C C . ARG A 1 70 ? -6.040 13.731 9.678 1.00 96.44 70 ARG A C 1
ATOM 516 O O . ARG A 1 70 ? -6.525 13.505 8.574 1.00 96.44 70 ARG A O 1
ATOM 523 N N . LYS A 1 71 ? -5.996 12.817 10.651 1.00 92.94 71 LYS A N 1
ATOM 524 C CA . LYS A 1 71 ? -6.427 11.416 10.494 1.00 92.94 71 LYS A CA 1
ATOM 525 C C . LYS A 1 71 ? -7.889 11.264 10.063 1.00 92.94 71 LYS A C 1
ATOM 527 O O . LYS A 1 71 ? -8.166 10.438 9.208 1.00 92.94 71 LYS A O 1
ATOM 532 N N . VAL A 1 72 ? -8.797 12.061 10.634 1.00 94.62 72 VAL A N 1
ATOM 533 C CA . VAL A 1 72 ? -10.235 11.995 10.307 1.00 94.62 72 VAL A CA 1
ATOM 534 C C . VAL A 1 72 ? -10.466 12.369 8.849 1.00 94.62 72 VAL A C 1
ATOM 536 O O . VAL A 1 72 ? -11.046 11.593 8.105 1.00 94.62 72 VAL A O 1
ATOM 539 N N . GLU A 1 73 ? -9.907 13.496 8.407 1.00 94.75 73 GLU A N 1
ATOM 540 C CA . GLU A 1 73 ? -10.016 13.907 7.007 1.00 94.75 73 GLU A CA 1
ATOM 541 C C . GLU A 1 73 ? -9.308 12.914 6.075 1.00 94.75 73 GLU A C 1
ATOM 543 O O . GLU A 1 73 ? -9.767 12.686 4.966 1.00 94.75 73 GLU A O 1
ATOM 548 N N . ALA A 1 74 ? -8.202 12.292 6.505 1.00 95.62 74 ALA A N 1
ATOM 549 C CA . ALA A 1 74 ? -7.527 11.277 5.698 1.00 95.62 74 ALA A CA 1
ATOM 550 C C . ALA A 1 74 ? -8.433 10.054 5.486 1.00 95.62 74 ALA A C 1
ATOM 552 O O . ALA A 1 74 ? -8.575 9.602 4.355 1.00 95.62 74 ALA A O 1
ATOM 553 N N . ALA A 1 75 ? -9.093 9.566 6.541 1.00 93.69 75 ALA A N 1
ATOM 554 C CA . ALA A 1 75 ? -10.065 8.476 6.445 1.00 93.69 75 ALA A CA 1
ATOM 555 C C . ALA A 1 75 ? -11.267 8.858 5.565 1.00 93.69 75 ALA A C 1
ATOM 557 O O . ALA A 1 75 ? -11.610 8.115 4.650 1.00 93.69 75 ALA A O 1
ATOM 558 N N . GLU A 1 76 ? -11.824 10.062 5.742 1.00 94.94 76 GLU A N 1
ATOM 559 C CA . GLU A 1 76 ? -12.910 10.582 4.898 1.00 94.94 76 GLU A CA 1
ATOM 560 C C . GLU A 1 76 ? -12.513 10.649 3.415 1.00 94.94 76 GLU A C 1
ATOM 562 O O . GLU A 1 76 ? -13.311 10.316 2.541 1.00 94.94 76 GLU A O 1
ATOM 567 N N . ARG A 1 77 ? -11.271 11.050 3.114 1.00 92.88 77 ARG A N 1
ATOM 568 C CA . ARG A 1 77 ? -10.738 11.093 1.741 1.00 92.88 77 ARG A CA 1
ATOM 569 C C . ARG A 1 77 ? -10.521 9.705 1.151 1.00 92.88 77 ARG A C 1
ATOM 571 O O . ARG A 1 77 ? -10.653 9.551 -0.060 1.00 92.88 77 ARG A O 1
ATOM 578 N N . LEU A 1 78 ? -10.178 8.726 1.984 1.00 93.62 78 LEU A N 1
ATOM 579 C CA . LEU A 1 78 ? -10.018 7.330 1.585 1.00 93.62 78 LEU A CA 1
ATOM 580 C C . LEU A 1 78 ? -11.358 6.578 1.498 1.00 93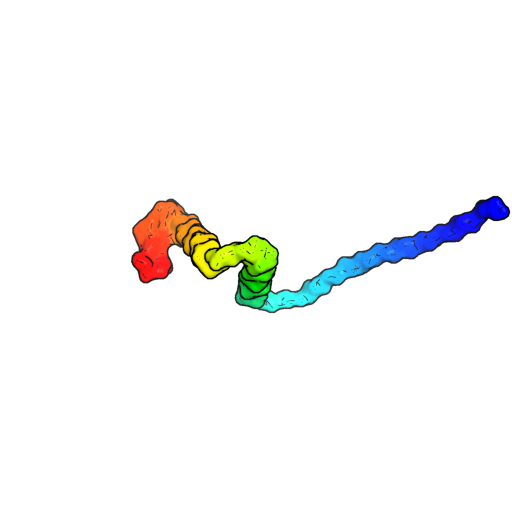.62 78 LEU A C 1
ATOM 582 O O . LEU A 1 78 ? -11.423 5.558 0.817 1.00 93.62 78 LEU A O 1
ATOM 586 N N . GLY A 1 79 ? -12.419 7.088 2.130 1.00 93.69 79 GLY A N 1
ATOM 587 C CA . GLY A 1 79 ? -13.750 6.478 2.133 1.00 93.69 79 GLY A CA 1
ATOM 588 C C . GLY A 1 79 ? -13.863 5.239 3.027 1.00 93.69 79 GLY A C 1
ATOM 589 O O . GLY A 1 79 ? -14.646 4.345 2.707 1.00 93.69 79 GLY A O 1
ATOM 590 N N . ILE A 1 80 ? -13.070 5.182 4.104 1.00 87.69 80 ILE A N 1
ATOM 591 C CA . ILE A 1 80 ? -13.027 4.078 5.083 1.00 87.69 80 ILE A CA 1
ATOM 592 C C . ILE A 1 80 ? -13.546 4.490 6.459 1.00 87.69 80 ILE A C 1
ATOM 594 O O . ILE A 1 80 ? -13.449 5.692 6.798 1.00 87.69 80 ILE A O 1
#